Protein AF-A0A6B2VAT9-F1 (afdb_monomer_lite)

Radius of gyration: 13.87 Å; chains: 1; bounding box: 36×29×36 Å

Structure (mmCIF, N/CA/C/O backbone):
data_AF-A0A6B2VAT9-F1
#
_entry.id   AF-A0A6B2VAT9-F1
#
loop_
_atom_site.group_PDB
_atom_site.id
_atom_site.type_symbol
_atom_site.label_atom_id
_atom_site.label_alt_id
_atom_site.label_comp_id
_atom_site.label_asym_id
_atom_site.label_entity_id
_atom_site.label_seq_id
_atom_site.pdbx_PDB_ins_code
_atom_site.Cartn_x
_atom_site.Cartn_y
_atom_site.Cartn_z
_atom_site.occupancy
_atom_site.B_iso_or_equiv
_atom_site.auth_seq_id
_atom_site.auth_comp_id
_atom_site.auth_asym_id
_atom_site.auth_atom_id
_atom_site.pdbx_PDB_model_num
ATOM 1 N N . PRO A 1 1 ? 19.790 -14.110 7.095 1.00 45.91 1 PRO A N 1
ATOM 2 C CA . PRO A 1 1 ? 18.334 -14.025 6.829 1.00 45.91 1 PRO A CA 1
ATOM 3 C C . PRO A 1 1 ? 17.847 -12.597 7.081 1.00 45.91 1 PRO A C 1
ATOM 5 O O . PRO A 1 1 ? 17.948 -12.124 8.209 1.00 45.91 1 PRO A O 1
ATOM 8 N N . ARG A 1 2 ? 17.403 -11.883 6.040 1.00 52.62 2 ARG A N 1
ATOM 9 C CA . ARG A 1 2 ? 16.720 -10.601 6.249 1.00 52.62 2 ARG A CA 1
ATOM 10 C C . ARG A 1 2 ? 15.390 -10.918 6.930 1.00 52.62 2 ARG A C 1
ATOM 12 O O . ARG A 1 2 ? 14.688 -11.833 6.498 1.00 52.62 2 ARG A O 1
ATOM 19 N N . ALA A 1 3 ? 15.114 -10.278 8.061 1.00 55.81 3 ALA A N 1
ATOM 20 C CA . ALA A 1 3 ? 13.838 -10.451 8.738 1.00 55.81 3 ALA A CA 1
ATOM 21 C C . ALA A 1 3 ? 12.748 -9.953 7.785 1.00 55.81 3 ALA A C 1
ATOM 23 O O . ALA A 1 3 ? 12.767 -8.787 7.406 1.00 55.81 3 ALA A O 1
ATOM 24 N N . ARG A 1 4 ? 11.841 -10.840 7.368 1.00 75.69 4 ARG A N 1
ATOM 25 C CA . ARG A 1 4 ? 10.729 -10.478 6.488 1.00 75.69 4 ARG A CA 1
ATOM 26 C C . ARG A 1 4 ? 9.843 -9.486 7.236 1.00 75.69 4 ARG A C 1
ATOM 28 O O . ARG A 1 4 ? 9.203 -9.861 8.216 1.00 75.69 4 ARG A O 1
ATOM 35 N N . ARG A 1 5 ? 9.865 -8.218 6.828 1.00 85.88 5 ARG A N 1
ATOM 36 C CA . ARG A 1 5 ? 9.040 -7.176 7.443 1.00 85.88 5 ARG A CA 1
ATOM 37 C C . ARG A 1 5 ? 7.600 -7.302 6.957 1.00 85.88 5 ARG A C 1
ATOM 39 O O . ARG A 1 5 ? 7.342 -7.681 5.815 1.00 85.88 5 ARG A O 1
ATOM 46 N N . GLU A 1 6 ? 6.664 -6.945 7.827 1.00 89.81 6 GLU A N 1
ATOM 47 C CA . GLU A 1 6 ? 5.233 -6.954 7.527 1.00 89.81 6 GLU A CA 1
ATOM 48 C C . GLU A 1 6 ? 4.592 -5.627 7.945 1.00 89.81 6 GLU A C 1
ATOM 50 O O . GLU A 1 6 ? 4.911 -5.067 8.996 1.00 89.81 6 GLU A O 1
ATOM 55 N N . ALA A 1 7 ? 3.666 -5.135 7.123 1.00 90.31 7 ALA A N 1
ATOM 56 C CA . ALA A 1 7 ? 2.691 -4.128 7.512 1.00 90.31 7 ALA A CA 1
ATOM 57 C C . ALA A 1 7 ? 1.546 -4.817 8.248 1.00 90.31 7 ALA A C 1
ATOM 59 O O . ALA A 1 7 ? 0.956 -5.761 7.719 1.00 90.31 7 ALA A O 1
ATOM 60 N N . LEU A 1 8 ? 1.201 -4.319 9.433 1.00 93.62 8 LEU A N 1
ATOM 61 C CA . LEU A 1 8 ? 0.100 -4.844 10.231 1.00 93.62 8 LEU A CA 1
ATOM 62 C C . LEU A 1 8 ? -1.056 -3.847 10.258 1.00 93.62 8 LEU A C 1
ATOM 64 O O . LEU A 1 8 ? -0.868 -2.675 10.586 1.00 93.62 8 LEU A O 1
ATOM 68 N N . VAL A 1 9 ? -2.266 -4.327 9.980 1.00 94.50 9 VAL A N 1
ATOM 69 C CA . VAL A 1 9 ? -3.493 -3.584 10.281 1.00 94.50 9 VAL A CA 1
ATOM 70 C C . VAL A 1 9 ? -3.936 -3.965 11.685 1.00 94.50 9 VAL A C 1
ATOM 72 O O . VAL A 1 9 ? -4.404 -5.083 11.929 1.00 94.50 9 VAL A O 1
ATOM 75 N N . VAL A 1 10 ? -3.788 -3.021 12.611 1.00 95.62 10 VAL A N 1
ATOM 76 C CA . VAL A 1 10 ? -4.174 -3.184 14.013 1.00 95.62 10 VAL A CA 1
ATOM 77 C C . VAL A 1 10 ? -5.479 -2.446 14.264 1.00 95.62 10 VAL A C 1
ATOM 79 O O . VAL A 1 10 ? -5.587 -1.240 14.037 1.00 95.62 10 VAL A O 1
ATOM 82 N N . ARG A 1 11 ? -6.483 -3.162 14.764 1.00 94.44 11 ARG A N 1
ATOM 83 C CA . ARG A 1 11 ? -7.744 -2.550 15.169 1.00 94.44 11 ARG A CA 1
ATOM 84 C C . ARG A 1 11 ? -7.576 -1.921 16.549 1.00 94.44 11 ARG A C 1
ATOM 86 O O . ARG A 1 11 ? -7.417 -2.614 17.543 1.00 94.44 11 ARG A O 1
ATOM 93 N N . VAL A 1 12 ? -7.655 -0.596 16.628 1.00 94.94 12 VAL A N 1
ATOM 94 C CA . VAL A 1 12 ? -7.287 0.157 17.845 1.00 94.94 12 VAL A CA 1
ATOM 95 C C . VAL A 1 12 ? -8.133 -0.202 19.073 1.00 94.94 12 VAL A C 1
ATOM 97 O O . VAL A 1 12 ? -7.613 -0.226 20.182 1.00 94.94 12 VAL A O 1
ATOM 100 N N . ARG A 1 13 ? -9.424 -0.516 18.897 1.00 95.31 13 ARG A N 1
ATOM 101 C CA . ARG A 1 13 ? -10.345 -0.763 20.025 1.00 95.31 13 ARG A CA 1
ATOM 102 C C . ARG A 1 13 ? -9.988 -1.984 20.882 1.00 95.31 13 ARG A C 1
ATOM 104 O O . ARG A 1 13 ? -10.360 -2.026 22.046 1.00 95.31 13 ARG A O 1
ATOM 111 N N . ASP A 1 14 ? -9.350 -2.986 20.284 1.00 96.31 14 ASP A N 1
ATOM 112 C CA . ASP A 1 14 ? -9.031 -4.274 20.913 1.00 96.31 14 ASP A CA 1
ATOM 113 C C . ASP A 1 14 ? -7.579 -4.714 20.656 1.00 96.31 14 ASP A C 1
ATOM 115 O O . ASP A 1 14 ? -7.183 -5.801 21.068 1.00 96.31 14 ASP A O 1
ATOM 119 N N . LEU A 1 15 ? -6.788 -3.867 19.988 1.00 96.56 15 LEU A N 1
ATOM 120 C CA . LEU A 1 15 ? -5.403 -4.100 19.568 1.00 96.56 15 LEU A CA 1
ATOM 121 C C . LEU A 1 15 ? -5.203 -5.383 18.750 1.00 96.56 15 LEU A C 1
ATOM 123 O O . LEU A 1 15 ? -4.080 -5.866 18.608 1.00 96.56 15 LEU A O 1
ATOM 127 N N . ALA A 1 16 ? -6.277 -5.930 18.178 1.00 96.62 16 ALA A N 1
ATOM 128 C CA . ALA A 1 16 ? -6.182 -7.134 17.379 1.00 96.62 16 ALA A CA 1
ATOM 129 C C . ALA A 1 16 ? -5.466 -6.831 16.058 1.00 96.62 16 ALA A C 1
ATOM 131 O O . ALA A 1 16 ? -5.865 -5.933 15.309 1.00 96.62 16 ALA A O 1
ATOM 132 N N . THR A 1 17 ? -4.456 -7.634 15.728 1.00 97.25 17 THR A N 1
ATOM 133 C CA . THR A 1 17 ? -3.930 -7.706 14.362 1.00 97.25 17 THR A CA 1
ATOM 134 C C . THR A 1 17 ? -4.963 -8.401 13.482 1.00 97.25 17 THR A C 1
ATOM 136 O O . THR A 1 17 ? -5.351 -9.540 13.730 1.00 97.25 17 THR A O 1
ATOM 139 N N . THR A 1 18 ? -5.435 -7.697 12.460 1.00 96.88 18 THR A N 1
ATOM 140 C CA . THR A 1 18 ? -6.543 -8.136 11.590 1.00 96.88 18 THR A CA 1
ATOM 141 C C . THR A 1 18 ? -6.094 -8.475 10.175 1.00 96.88 18 THR A C 1
ATOM 143 O O . THR A 1 18 ? -6.767 -9.233 9.475 1.00 96.88 18 THR A O 1
ATOM 146 N N . CYS A 1 19 ? -4.935 -7.957 9.775 1.00 94.50 19 CYS A N 1
ATOM 147 C CA . CYS A 1 19 ? -4.280 -8.244 8.513 1.00 94.50 19 CYS A CA 1
ATOM 148 C C . CYS A 1 19 ? -2.766 -8.047 8.666 1.00 94.50 19 CYS A C 1
ATOM 150 O O . CYS A 1 19 ? -2.331 -7.164 9.408 1.00 94.50 19 CYS A O 1
ATOM 152 N N . ALA A 1 20 ? -1.990 -8.856 7.947 1.00 93.62 20 ALA A N 1
ATOM 153 C CA . ALA A 1 20 ? -0.559 -8.688 7.754 1.00 93.62 20 ALA A CA 1
ATOM 154 C C . ALA A 1 20 ? -0.249 -8.782 6.254 1.00 93.62 20 ALA A C 1
ATOM 156 O O . ALA A 1 20 ? -0.792 -9.651 5.563 1.00 93.62 20 ALA A O 1
ATOM 157 N N . VAL A 1 21 ? 0.601 -7.891 5.742 1.00 90.38 21 VAL A N 1
ATOM 158 C CA . VAL A 1 21 ? 1.075 -7.926 4.351 1.00 90.38 21 VAL A CA 1
ATOM 159 C C . VAL A 1 21 ? 2.596 -7.791 4.338 1.00 90.38 21 VAL A C 1
ATOM 161 O O . VAL A 1 21 ? 3.107 -6.881 4.991 1.00 90.38 21 VAL A O 1
ATOM 164 N N . PRO A 1 22 ? 3.336 -8.648 3.608 1.00 89.50 22 PRO A N 1
ATOM 165 C CA . PRO A 1 22 ? 4.770 -8.457 3.417 1.00 89.50 22 PRO A CA 1
ATOM 166 C C . PRO A 1 22 ? 5.059 -7.075 2.831 1.00 89.50 22 PRO A C 1
ATOM 168 O O . PRO A 1 22 ? 4.345 -6.631 1.931 1.00 89.50 22 PRO A O 1
ATOM 171 N N . VAL A 1 23 ? 6.088 -6.398 3.323 1.00 86.56 23 VAL A N 1
ATOM 172 C CA . VAL A 1 23 ? 6.525 -5.106 2.780 1.00 86.56 23 VAL A CA 1
ATOM 173 C C . VAL A 1 23 ? 7.927 -5.223 2.222 1.00 86.56 23 VAL A C 1
ATOM 175 O O . VAL A 1 23 ? 8.714 -6.045 2.691 1.00 86.56 23 VAL A O 1
ATOM 178 N N . ALA A 1 24 ? 8.225 -4.368 1.247 1.00 84.56 24 ALA A N 1
ATOM 179 C CA . ALA A 1 24 ? 9.570 -4.264 0.717 1.00 84.56 24 ALA A CA 1
ATOM 180 C C . ALA A 1 24 ? 10.541 -3.816 1.822 1.00 84.56 24 ALA A C 1
ATOM 182 O O . ALA A 1 24 ? 10.196 -3.012 2.700 1.00 84.56 24 ALA A O 1
ATOM 183 N N . ASP A 1 25 ? 11.760 -4.338 1.767 1.00 74.94 25 ASP A N 1
ATOM 184 C CA . ASP A 1 25 ? 12.818 -3.990 2.709 1.00 74.94 25 ASP A CA 1
ATOM 185 C C . ASP A 1 25 ? 13.245 -2.506 2.583 1.00 74.94 25 ASP A C 1
ATOM 187 O O . ASP A 1 25 ? 12.961 -1.814 1.602 1.00 74.94 25 ASP A O 1
ATOM 191 N N . ASP A 1 26 ? 13.945 -2.023 3.614 1.00 69.75 26 ASP A N 1
ATOM 192 C CA . ASP A 1 26 ? 14.704 -0.760 3.626 1.00 69.75 26 ASP A CA 1
ATOM 193 C C . ASP A 1 26 ? 13.921 0.581 3.705 1.00 69.75 26 ASP A C 1
ATOM 195 O O . ASP A 1 26 ? 14.554 1.632 3.778 1.00 69.75 26 ASP A O 1
ATOM 199 N N . ASP A 1 27 ? 12.580 0.589 3.825 1.00 63.59 27 ASP A N 1
ATOM 200 C CA . ASP A 1 27 ? 11.793 1.817 4.127 1.00 63.59 27 ASP A CA 1
ATOM 201 C C . ASP A 1 27 ? 11.180 1.838 5.534 1.00 63.59 27 ASP A C 1
ATOM 203 O O . ASP A 1 27 ? 10.453 0.900 5.892 1.00 63.59 27 ASP A O 1
ATOM 207 N N . PRO A 1 28 ? 11.341 2.901 6.338 1.00 64.62 28 PRO A N 1
ATOM 208 C CA . PRO A 1 28 ? 10.498 3.085 7.513 1.00 64.62 28 PRO A CA 1
ATOM 209 C C . PRO A 1 28 ? 9.030 3.376 7.153 1.00 64.62 28 PRO A C 1
ATOM 211 O O . PRO A 1 28 ? 8.150 3.034 7.945 1.00 64.62 28 PRO A O 1
ATOM 214 N N . TRP A 1 29 ? 8.738 3.971 5.988 1.00 71.38 29 TRP A N 1
ATOM 215 C CA . TRP A 1 29 ? 7.386 4.387 5.617 1.00 71.38 29 TRP A CA 1
ATOM 216 C C . TRP A 1 29 ? 6.734 3.409 4.635 1.00 71.38 29 TRP A C 1
ATOM 218 O O . TRP A 1 29 ? 7.023 3.381 3.444 1.00 71.38 29 TRP A O 1
ATOM 228 N N . ILE A 1 30 ? 5.818 2.589 5.147 1.00 86.06 30 ILE A N 1
ATOM 229 C CA . ILE A 1 30 ? 5.260 1.453 4.398 1.00 86.06 30 ILE A CA 1
ATOM 230 C C . ILE A 1 30 ? 3.933 1.754 3.693 1.00 86.06 30 ILE A C 1
ATOM 232 O O . ILE A 1 30 ? 3.535 0.975 2.830 1.00 86.06 30 ILE A O 1
ATOM 236 N N . GLY A 1 31 ? 3.239 2.852 4.029 1.00 92.06 31 GLY A N 1
ATOM 237 C CA . GLY A 1 31 ? 1.916 3.139 3.468 1.00 92.06 31 GLY A CA 1
ATOM 238 C C . GLY A 1 31 ? 1.021 4.066 4.293 1.00 92.06 31 GLY A C 1
ATOM 239 O O . GLY A 1 31 ? 1.481 4.753 5.203 1.00 92.06 31 GLY A O 1
ATOM 240 N N . GLY A 1 32 ? -0.273 4.072 3.971 1.00 94.06 32 GLY A N 1
ATOM 241 C CA . GLY A 1 32 ? -1.312 4.786 4.714 1.00 94.06 32 GLY A CA 1
ATOM 242 C C . GLY A 1 32 ? -2.721 4.555 4.162 1.00 94.06 32 GLY A C 1
ATOM 243 O O . GLY A 1 32 ? -2.898 4.025 3.065 1.00 94.06 32 GLY A O 1
ATOM 244 N N . PHE A 1 33 ? -3.730 4.934 4.946 1.00 94.44 33 PHE A N 1
ATOM 245 C CA . PHE A 1 33 ? -5.135 4.768 4.573 1.00 94.44 33 PHE A CA 1
ATOM 246 C C . PHE A 1 33 ? -5.574 5.786 3.515 1.00 94.44 33 PHE A C 1
ATOM 248 O O . PHE A 1 33 ? -5.193 6.957 3.557 1.00 94.44 33 PHE A O 1
ATOM 255 N N . ALA A 1 34 ? -6.427 5.337 2.600 1.00 95.44 34 ALA A N 1
ATOM 256 C CA . ALA A 1 34 ? -7.238 6.209 1.765 1.00 95.44 34 ALA A CA 1
ATOM 257 C C . ALA A 1 34 ? -8.366 6.866 2.600 1.00 95.44 34 ALA A C 1
ATOM 259 O O . ALA A 1 34 ? -8.676 6.395 3.700 1.00 95.44 34 ALA A O 1
ATOM 260 N N . PRO A 1 35 ? -9.034 7.920 2.085 1.00 94.00 35 PRO A N 1
ATOM 261 C CA . PRO A 1 35 ? -10.147 8.585 2.772 1.00 94.00 35 PRO A CA 1
ATOM 262 C C . PRO A 1 35 ? -11.300 7.684 3.216 1.00 94.00 35 PRO A C 1
ATOM 264 O O . PRO A 1 35 ? -12.024 8.041 4.140 1.00 94.00 35 PRO A O 1
ATOM 267 N N . ASP A 1 36 ? -11.515 6.565 2.522 1.00 93.44 36 ASP A N 1
ATOM 268 C CA . ASP A 1 36 ? -12.598 5.623 2.809 1.00 93.44 36 ASP A CA 1
ATOM 269 C C . ASP A 1 36 ? -12.363 4.816 4.100 1.00 93.44 36 ASP A C 1
ATOM 271 O O . ASP A 1 36 ? -13.293 4.196 4.610 1.00 93.44 36 ASP A O 1
ATOM 275 N N . GLY A 1 37 ? -11.133 4.808 4.628 1.00 93.44 37 GLY A N 1
ATOM 276 C CA . GLY A 1 37 ? -10.727 3.989 5.772 1.00 93.44 37 GLY A CA 1
ATOM 277 C C . GLY A 1 37 ? -10.723 2.477 5.505 1.00 93.44 37 GLY A C 1
ATOM 278 O O . GLY A 1 37 ? -10.441 1.703 6.418 1.00 93.44 37 GLY A O 1
ATOM 279 N N . LEU A 1 38 ? -11.017 2.049 4.276 1.00 95.44 38 LEU A N 1
ATOM 280 C CA . LEU A 1 38 ? -11.136 0.648 3.861 1.00 95.44 38 LEU A CA 1
ATOM 281 C C . LEU A 1 38 ? -10.065 0.248 2.845 1.00 95.44 38 LEU A C 1
ATOM 283 O O . LEU A 1 38 ? -9.897 -0.936 2.558 1.00 95.44 38 LEU A O 1
ATOM 287 N N . THR A 1 39 ? -9.309 1.214 2.333 1.00 96.56 39 THR A N 1
ATOM 288 C CA . THR A 1 39 ? -8.171 0.975 1.453 1.00 96.56 39 THR A CA 1
ATOM 289 C C . THR A 1 39 ? -6.889 1.415 2.131 1.00 96.56 39 THR A C 1
ATOM 291 O O . THR A 1 39 ? -6.788 2.537 2.625 1.00 96.56 39 THR A O 1
ATOM 294 N N . VAL A 1 40 ? -5.886 0.543 2.127 1.00 95.69 40 VAL A N 1
ATOM 295 C CA . VAL A 1 40 ? -4.522 0.874 2.541 1.00 95.69 40 VAL A CA 1
ATOM 296 C C . VAL A 1 40 ? -3.639 0.878 1.303 1.00 95.69 40 VAL A C 1
ATOM 298 O O . VAL A 1 40 ? -3.516 -0.136 0.619 1.00 95.69 40 VAL A O 1
ATOM 301 N N . TRP A 1 41 ? -3.014 2.017 1.025 1.00 96.06 41 TRP A N 1
ATOM 302 C CA . TRP A 1 41 ? -1.948 2.129 0.038 1.00 96.06 41 TRP A CA 1
ATOM 303 C C . TRP A 1 41 ? -0.644 1.706 0.687 1.00 96.06 41 TRP A C 1
ATOM 305 O O . TRP A 1 41 ? -0.297 2.250 1.735 1.00 96.06 41 TRP A O 1
ATOM 315 N N . LEU A 1 42 ? 0.081 0.764 0.089 1.00 94.25 42 LEU A N 1
ATOM 316 C CA . LEU A 1 42 ? 1.341 0.286 0.650 1.00 94.25 42 LEU A CA 1
ATOM 317 C C . LEU A 1 42 ? 2.408 0.024 -0.410 1.00 94.25 42 LEU A C 1
ATOM 319 O O . LEU A 1 42 ? 2.108 -0.382 -1.532 1.00 94.25 42 LEU A O 1
ATOM 323 N N . ARG A 1 43 ? 3.668 0.218 -0.022 1.00 94.31 43 ARG A N 1
ATOM 324 C CA . ARG A 1 43 ? 4.835 -0.233 -0.783 1.00 94.31 43 ARG A CA 1
ATOM 325 C C . ARG A 1 43 ? 5.121 -1.691 -0.419 1.00 94.31 43 ARG A C 1
ATOM 327 O O . ARG A 1 43 ? 5.378 -2.005 0.741 1.00 94.31 43 ARG A O 1
ATOM 334 N N . SER A 1 44 ? 5.083 -2.586 -1.401 1.00 92.75 44 SER A N 1
ATOM 335 C CA . SER A 1 44 ? 5.291 -4.023 -1.183 1.00 92.75 44 SER A CA 1
ATOM 336 C C . SER A 1 44 ? 5.893 -4.698 -2.412 1.00 92.75 44 SER A C 1
ATOM 338 O O . SER A 1 44 ? 5.650 -4.276 -3.53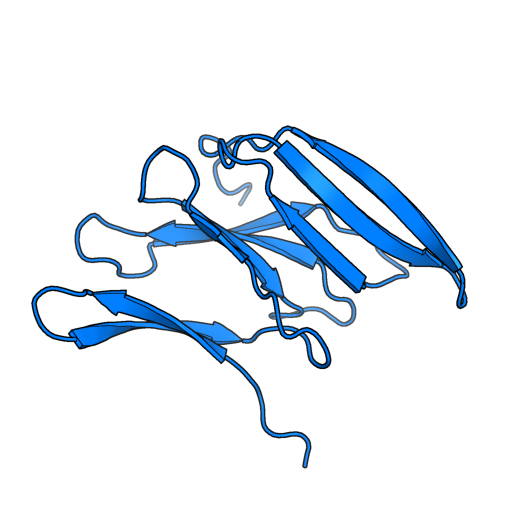6 1.00 92.75 44 SER A O 1
ATOM 340 N N . ASP A 1 45 ? 6.672 -5.751 -2.198 1.00 91.25 45 ASP A N 1
ATOM 341 C CA . ASP A 1 45 ? 7.186 -6.680 -3.211 1.00 91.25 45 ASP A CA 1
ATOM 342 C C . ASP A 1 45 ? 6.425 -8.021 -3.192 1.00 91.25 45 ASP A C 1
ATOM 344 O O . ASP A 1 45 ? 6.888 -9.026 -3.728 1.00 91.25 45 ASP A O 1
ATOM 348 N N . HIS A 1 46 ? 5.239 -8.068 -2.574 1.00 90.88 46 HIS A N 1
ATOM 349 C CA . HIS A 1 46 ? 4.457 -9.294 -2.454 1.00 90.88 46 HIS A CA 1
ATOM 350 C C . HIS A 1 46 ? 4.236 -9.950 -3.823 1.00 90.88 46 HIS A C 1
ATOM 352 O O . HIS A 1 46 ? 3.595 -9.368 -4.691 1.00 90.88 46 HIS A O 1
ATOM 358 N N . GLY A 1 47 ? 4.767 -11.162 -4.006 1.00 89.38 47 GLY A N 1
ATOM 359 C CA . GLY A 1 47 ? 4.633 -11.914 -5.256 1.00 89.38 47 GLY A CA 1
ATOM 360 C C . GLY A 1 47 ? 5.415 -11.334 -6.439 1.00 89.38 47 GLY A C 1
ATOM 361 O O . GLY A 1 47 ? 5.140 -11.717 -7.573 1.00 89.38 47 GLY A O 1
ATOM 362 N N . ARG A 1 48 ? 6.361 -10.414 -6.207 1.00 90.25 48 ARG A N 1
ATOM 363 C CA . ARG A 1 48 ? 7.113 -9.727 -7.262 1.00 90.25 48 ARG A CA 1
ATOM 364 C C . ARG A 1 48 ? 8.596 -9.641 -6.936 1.00 90.25 48 ARG A C 1
ATOM 366 O O . ARG A 1 48 ? 8.997 -9.626 -5.781 1.00 90.25 48 ARG A O 1
ATOM 373 N N . GLU A 1 49 ? 9.406 -9.542 -7.984 1.00 90.19 49 GLU A N 1
ATOM 374 C CA . GLU A 1 49 ? 10.834 -9.240 -7.853 1.00 90.19 49 GLU A CA 1
ATOM 375 C C . GLU A 1 49 ? 11.063 -7.788 -7.414 1.00 90.19 49 GLU A C 1
ATOM 377 O O . GLU A 1 49 ? 11.913 -7.507 -6.573 1.00 90.19 49 GLU A O 1
ATOM 382 N N . PHE A 1 50 ? 10.275 -6.862 -7.967 1.00 91.75 50 PHE A N 1
ATOM 383 C CA . PHE A 1 50 ? 10.397 -5.435 -7.709 1.00 91.75 50 PHE A CA 1
ATOM 384 C C . PHE A 1 50 ? 9.213 -4.910 -6.905 1.00 91.75 50 PHE A C 1
ATOM 386 O O . PHE A 1 50 ? 8.053 -5.189 -7.223 1.00 91.75 50 PHE A O 1
ATOM 393 N N . ALA A 1 51 ? 9.519 -4.098 -5.891 1.00 93.06 51 ALA A N 1
ATOM 394 C CA . ALA A 1 51 ? 8.513 -3.419 -5.091 1.00 93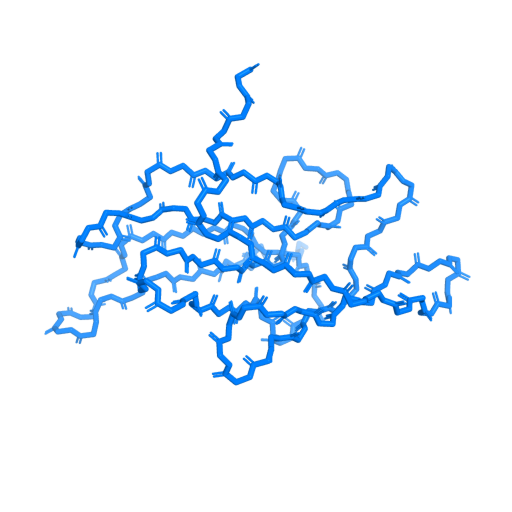.06 51 ALA A CA 1
ATOM 395 C C . ALA A 1 51 ? 7.594 -2.548 -5.963 1.00 93.06 51 ALA A C 1
ATOM 397 O O . ALA A 1 51 ? 8.043 -1.867 -6.886 1.00 93.06 51 ALA A O 1
ATOM 398 N N . ALA A 1 52 ? 6.315 -2.538 -5.624 1.00 94.88 52 ALA A N 1
ATOM 399 C CA . ALA A 1 52 ? 5.254 -1.820 -6.308 1.00 94.88 52 ALA A CA 1
ATOM 400 C C . ALA A 1 52 ? 4.365 -1.093 -5.290 1.00 94.88 52 ALA A C 1
ATOM 402 O O . ALA A 1 52 ? 4.456 -1.313 -4.075 1.00 94.88 52 ALA A O 1
ATOM 403 N N . LEU A 1 53 ? 3.498 -0.220 -5.797 1.00 96.00 53 LEU A N 1
ATOM 404 C CA . LEU A 1 53 ? 2.392 0.324 -5.023 1.00 96.00 53 LEU A CA 1
ATOM 405 C C . LEU A 1 53 ? 1.225 -0.657 -5.081 1.00 96.00 53 LEU A C 1
ATOM 407 O O . LEU A 1 53 ? 0.745 -0.986 -6.165 1.00 96.00 53 LEU A O 1
ATOM 411 N N . TYR A 1 54 ? 0.729 -1.055 -3.919 1.00 95.62 54 TYR A N 1
ATOM 412 C CA . TYR A 1 54 ? -0.438 -1.911 -3.768 1.00 95.62 54 TYR A CA 1
ATOM 413 C C . TYR A 1 54 ? -1.608 -1.168 -3.117 1.00 95.62 54 TYR A C 1
ATOM 415 O O . TYR A 1 54 ? -1.410 -0.321 -2.243 1.00 95.62 54 TYR A O 1
ATOM 423 N N . ALA A 1 55 ? -2.825 -1.548 -3.507 1.00 96.25 55 ALA A N 1
ATOM 424 C CA . ALA A 1 55 ? -4.071 -1.288 -2.796 1.00 96.25 55 ALA A CA 1
ATOM 425 C C . ALA A 1 55 ? -4.493 -2.545 -2.026 1.00 96.25 55 ALA A C 1
ATOM 427 O O . ALA A 1 55 ? -4.948 -3.525 -2.618 1.00 96.25 55 ALA A O 1
ATOM 428 N N . LEU A 1 56 ? -4.386 -2.511 -0.700 1.00 95.62 56 LEU A N 1
ATOM 429 C CA . LEU A 1 56 ? -4.990 -3.505 0.183 1.00 95.62 56 LEU A CA 1
ATOM 430 C C . LEU A 1 56 ? -6.424 -3.083 0.503 1.00 95.62 56 LEU A C 1
ATOM 432 O O . LEU A 1 56 ? -6.644 -2.046 1.129 1.00 95.62 56 LEU A O 1
ATOM 436 N N . ARG A 1 57 ? -7.394 -3.912 0.115 1.00 96.31 57 ARG A N 1
ATOM 437 C CA . ARG A 1 57 ? -8.809 -3.720 0.453 1.00 96.31 57 ARG A CA 1
ATOM 438 C C . ARG A 1 57 ? -9.138 -4.414 1.763 1.00 96.31 57 ARG A C 1
ATOM 440 O O . ARG A 1 57 ? -8.791 -5.584 1.941 1.00 96.31 57 ARG A O 1
ATOM 447 N N . LEU A 1 58 ? -9.843 -3.717 2.644 1.00 96.56 58 LEU A N 1
ATOM 448 C CA . LEU A 1 58 ? -10.268 -4.197 3.951 1.00 96.56 58 LEU A CA 1
ATOM 449 C C . LEU A 1 58 ? -11.794 -4.242 4.057 1.00 96.56 58 LEU A C 1
ATOM 451 O O . LEU A 1 58 ? -12.504 -3.456 3.434 1.00 96.56 58 LEU A O 1
ATOM 455 N N . ASP A 1 59 ? -12.301 -5.155 4.879 1.00 95.75 59 ASP A N 1
ATOM 456 C CA . ASP A 1 59 ? -13.673 -5.092 5.377 1.00 95.75 59 ASP A CA 1
ATOM 457 C C . ASP A 1 59 ? -13.790 -4.091 6.551 1.00 95.75 59 ASP A C 1
ATOM 459 O O . ASP A 1 59 ? -12.772 -3.640 7.090 1.00 95.75 59 ASP A O 1
ATOM 463 N N . PRO A 1 60 ? -15.010 -3.753 7.014 1.00 95.06 60 PRO A N 1
ATOM 464 C CA . PRO A 1 60 ? -15.199 -2.868 8.170 1.00 95.06 60 PRO A CA 1
ATOM 465 C C . PRO A 1 60 ? -14.592 -3.387 9.484 1.00 95.06 60 PRO A C 1
ATOM 467 O O . PRO A 1 60 ? -14.534 -2.664 10.479 1.00 95.06 60 PRO A O 1
ATOM 470 N N . GLN A 1 61 ? -14.165 -4.649 9.531 1.00 95.00 61 GLN A N 1
ATOM 471 C CA . GLN A 1 61 ? -13.477 -5.253 10.663 1.00 95.00 61 GLN A CA 1
ATOM 472 C C . GLN A 1 61 ? -11.948 -5.205 10.504 1.00 95.00 61 GLN A C 1
ATOM 474 O O . GLN A 1 61 ? -11.255 -5.649 11.423 1.00 95.00 61 GLN A O 1
ATOM 479 N N . GLY A 1 62 ? -11.416 -4.644 9.415 1.00 95.25 62 GLY A N 1
ATOM 480 C CA . GLY A 1 62 ? -9.984 -4.540 9.127 1.00 95.25 62 GLY A CA 1
ATOM 481 C C . GLY A 1 62 ? -9.377 -5.800 8.503 1.00 95.25 62 GLY A C 1
ATOM 482 O O . GLY A 1 62 ? -8.157 -5.907 8.402 1.00 95.25 62 GLY A O 1
ATOM 483 N N . ARG A 1 63 ? -10.190 -6.782 8.099 1.00 95.75 63 ARG A N 1
ATOM 484 C CA . ARG A 1 63 ? -9.694 -8.009 7.460 1.00 95.75 63 ARG A CA 1
ATOM 485 C C . ARG A 1 63 ? -9.499 -7.791 5.969 1.00 95.75 63 ARG A C 1
ATOM 487 O O . ARG A 1 63 ? -10.305 -7.123 5.328 1.00 95.75 63 ARG A O 1
ATOM 494 N N . ARG A 1 64 ? -8.469 -8.419 5.399 1.00 95.19 64 ARG A N 1
ATOM 495 C CA . ARG A 1 64 ? -8.195 -8.372 3.957 1.00 95.19 64 ARG A CA 1
ATOM 496 C C . ARG A 1 64 ? -9.364 -8.936 3.146 1.00 95.19 64 ARG A C 1
ATOM 498 O O . ARG A 1 64 ? -9.816 -10.051 3.393 1.00 95.19 64 ARG A O 1
ATOM 505 N N . ARG A 1 65 ? -9.781 -8.176 2.135 1.00 96.44 65 ARG A N 1
ATOM 506 C CA . ARG A 1 65 ? -10.731 -8.571 1.087 1.00 96.44 65 ARG A CA 1
ATOM 507 C C . ARG A 1 65 ? -10.059 -8.792 -0.263 1.00 96.44 65 ARG A C 1
ATOM 509 O O . ARG A 1 65 ? -10.487 -9.678 -0.981 1.00 96.44 65 ARG A O 1
ATOM 516 N N . GLY A 1 66 ? -9.008 -8.032 -0.562 1.00 94.50 66 GLY A N 1
ATOM 517 C CA . GLY A 1 66 ? -8.285 -8.094 -1.835 1.00 94.50 66 GLY A CA 1
ATOM 518 C C . GLY A 1 66 ? -6.951 -7.357 -1.754 1.00 94.50 66 GLY A C 1
ATOM 519 O O . GLY A 1 66 ? -6.707 -6.622 -0.790 1.00 94.50 66 GLY A O 1
ATOM 520 N N . LEU A 1 67 ? -6.069 -7.592 -2.724 1.00 94.12 67 LEU A N 1
ATOM 521 C CA . LEU A 1 67 ? -4.773 -6.915 -2.822 1.00 94.12 67 LEU A CA 1
ATOM 522 C C . LEU A 1 67 ? -4.411 -6.757 -4.297 1.00 94.12 67 LEU A C 1
ATOM 524 O O . LEU A 1 67 ? -4.010 -7.726 -4.933 1.00 94.12 67 LEU A O 1
ATOM 528 N N . ALA A 1 68 ? -4.498 -5.532 -4.800 1.00 94.69 68 ALA A N 1
ATOM 529 C CA . ALA A 1 68 ? -4.248 -5.227 -6.203 1.00 94.69 68 ALA A CA 1
ATOM 530 C C . ALA A 1 68 ? -2.996 -4.365 -6.366 1.00 94.69 68 ALA A C 1
ATOM 532 O O . ALA A 1 68 ? -2.707 -3.516 -5.517 1.00 94.69 68 ALA A O 1
ATOM 533 N N . VAL A 1 69 ? -2.268 -4.548 -7.469 1.00 95.25 69 VAL A N 1
ATOM 534 C CA . VAL A 1 69 ? -1.206 -3.615 -7.853 1.00 95.25 69 VAL A CA 1
ATOM 535 C C . VAL A 1 69 ? -1.844 -2.352 -8.420 1.00 95.25 69 VAL A C 1
ATOM 537 O O . VAL A 1 69 ? -2.644 -2.413 -9.347 1.00 95.25 69 VAL A O 1
ATOM 540 N N . ALA A 1 70 ? -1.472 -1.200 -7.873 1.00 95.56 70 ALA A N 1
ATOM 541 C CA . ALA A 1 70 ? -1.966 0.101 -8.308 1.00 95.56 70 ALA A CA 1
ATOM 542 C C . ALA A 1 70 ? -0.951 0.867 -9.166 1.00 95.56 70 ALA A C 1
ATOM 544 O O . ALA A 1 70 ? -1.336 1.678 -10.004 1.00 95.56 70 ALA A O 1
ATOM 545 N N . ALA A 1 71 ? 0.347 0.621 -8.966 1.00 95.62 71 ALA A N 1
ATOM 546 C CA . ALA A 1 71 ? 1.397 1.112 -9.851 1.00 95.62 71 ALA A CA 1
ATOM 547 C C . ALA A 1 71 ? 2.639 0.225 -9.759 1.00 95.62 71 ALA A C 1
ATOM 549 O O . ALA A 1 71 ? 3.109 -0.093 -8.666 1.00 95.62 71 ALA A O 1
ATOM 550 N N . GLU A 1 72 ? 3.213 -0.111 -10.910 1.00 95.31 72 GLU A N 1
ATOM 551 C CA . GLU A 1 72 ? 4.414 -0.934 -11.022 1.00 95.31 72 GLU A CA 1
ATOM 552 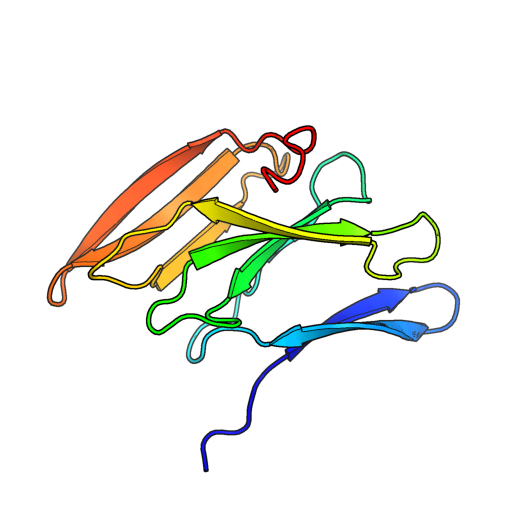C C . GLU A 1 72 ? 5.283 -0.513 -12.204 1.00 95.31 72 GLU A C 1
ATOM 554 O O . GLU A 1 72 ? 4.850 0.204 -13.109 1.00 95.31 72 GLU A O 1
ATOM 559 N N . ARG A 1 73 ? 6.521 -1.007 -12.202 1.00 94.75 73 ARG A N 1
ATOM 560 C CA . ARG A 1 73 ? 7.406 -1.014 -13.363 1.00 94.75 73 ARG A CA 1
ATOM 561 C C . ARG A 1 73 ? 8.037 -2.398 -13.490 1.00 94.75 73 ARG A C 1
ATOM 563 O O . ARG A 1 73 ? 8.354 -3.030 -12.487 1.00 94.75 73 ARG A O 1
ATOM 570 N N . ALA A 1 74 ? 8.204 -2.866 -14.725 1.00 90.62 74 ALA A N 1
ATOM 571 C CA . ALA A 1 74 ? 8.656 -4.231 -14.999 1.00 90.62 74 ALA A CA 1
ATOM 572 C C . ALA A 1 74 ? 10.125 -4.484 -14.618 1.00 90.62 74 ALA A C 1
ATOM 574 O O . ALA A 1 74 ? 10.499 -5.616 -14.344 1.00 90.62 74 ALA A O 1
ATOM 575 N N . ASP A 1 75 ? 10.956 -3.442 -14.613 1.00 91.56 75 ASP A N 1
ATOM 576 C CA . ASP A 1 75 ? 12.417 -3.541 -14.533 1.00 91.56 75 ASP 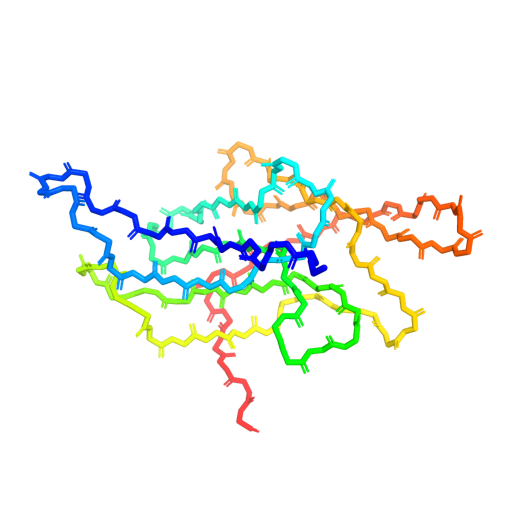A CA 1
ATOM 577 C C . ASP A 1 75 ? 13.021 -2.795 -13.334 1.00 91.56 75 ASP A C 1
ATOM 579 O O . ASP A 1 75 ? 14.239 -2.614 -13.270 1.00 91.56 75 ASP A O 1
ATOM 583 N N . ARG A 1 76 ? 12.186 -2.290 -12.416 1.00 92.25 76 ARG A N 1
ATOM 584 C CA . ARG A 1 76 ? 12.649 -1.492 -11.278 1.00 92.25 76 ARG A CA 1
ATOM 585 C C . ARG A 1 76 ? 11.642 -1.394 -10.146 1.00 92.25 76 ARG A C 1
ATOM 587 O O . ARG A 1 76 ? 10.437 -1.307 -10.371 1.00 92.25 76 ARG A O 1
ATOM 594 N N . GLY A 1 77 ? 12.171 -1.328 -8.929 1.00 92.06 77 GLY A N 1
ATOM 595 C CA . GLY A 1 77 ? 11.384 -1.187 -7.711 1.00 92.06 77 GLY A CA 1
ATOM 596 C C . GLY A 1 77 ? 10.952 0.245 -7.426 1.00 92.06 77 GLY A C 1
ATOM 597 O O . GLY A 1 77 ? 11.689 1.209 -7.660 1.00 92.06 77 GLY A O 1
ATOM 598 N N . LEU A 1 78 ? 9.761 0.358 -6.847 1.00 93.94 78 LEU A N 1
ATOM 599 C CA . LEU A 1 78 ? 9.369 1.505 -6.046 1.00 93.94 78 LEU A CA 1
ATOM 600 C C . LEU A 1 78 ? 10.323 1.594 -4.849 1.00 93.94 78 LEU A C 1
ATOM 602 O O . LEU A 1 78 ? 10.473 0.634 -4.094 1.00 93.94 78 LEU A O 1
ATOM 606 N N . GLU A 1 79 ? 10.975 2.737 -4.704 1.00 91.25 79 GLU A N 1
ATOM 607 C CA . GLU A 1 79 ? 11.965 3.052 -3.674 1.00 91.25 79 GLU A CA 1
ATOM 608 C C . GLU A 1 79 ? 11.360 3.863 -2.530 1.00 91.25 79 GLU A C 1
ATOM 610 O O . GLU A 1 79 ? 11.764 3.671 -1.395 1.00 91.25 79 GLU A O 1
ATOM 615 N N . LEU A 1 80 ? 10.397 4.749 -2.805 1.00 91.88 80 LEU A N 1
ATOM 616 C CA . LEU A 1 80 ? 9.712 5.539 -1.777 1.00 91.88 80 LEU A CA 1
ATOM 617 C C . LEU A 1 80 ? 8.244 5.748 -2.143 1.00 91.88 80 LEU A C 1
ATOM 619 O O . LEU A 1 80 ? 7.901 5.924 -3.316 1.00 91.88 80 LEU A O 1
ATOM 623 N N . LEU A 1 81 ? 7.404 5.805 -1.111 1.00 93.62 81 LEU A N 1
ATOM 624 C CA . LEU A 1 81 ? 5.996 6.180 -1.182 1.00 93.62 81 LEU A CA 1
ATOM 625 C C . LEU A 1 81 ? 5.717 7.303 -0.179 1.00 93.62 81 LEU A C 1
ATOM 627 O O . LEU A 1 81 ? 5.889 7.117 1.023 1.00 93.62 81 LEU A O 1
ATOM 631 N N . ALA A 1 82 ? 5.202 8.435 -0.657 1.00 94.00 82 ALA A N 1
ATOM 632 C CA . ALA A 1 82 ? 4.647 9.477 0.200 1.00 94.00 82 ALA A CA 1
ATOM 633 C C . ALA A 1 82 ? 3.214 9.800 -0.225 1.00 94.00 82 ALA A C 1
ATOM 635 O O . ALA A 1 82 ? 2.971 10.173 -1.370 1.00 94.00 82 ALA A O 1
ATOM 636 N N . LEU A 1 83 ? 2.268 9.666 0.701 1.00 94.25 83 LEU A N 1
ATOM 637 C CA . LEU A 1 83 ? 0.882 10.069 0.483 1.00 94.25 83 LEU A CA 1
ATOM 638 C C . LEU A 1 83 ? 0.718 11.558 0.779 1.00 94.25 83 LEU A C 1
ATOM 640 O O . LEU A 1 83 ? 1.341 12.099 1.696 1.00 94.25 83 LEU A O 1
ATOM 644 N N . ASP A 1 84 ? -0.150 12.223 0.025 1.00 94.12 84 ASP A N 1
ATOM 645 C CA . ASP A 1 84 ? -0.616 13.545 0.412 1.00 94.12 84 ASP A CA 1
ATOM 646 C C . ASP A 1 84 ? -1.506 13.466 1.666 1.00 94.12 84 ASP A C 1
ATOM 648 O O . ASP A 1 84 ? -1.957 12.398 2.081 1.00 94.12 84 ASP A O 1
ATOM 652 N N . ARG A 1 85 ? -1.803 14.620 2.275 1.00 91.69 85 ARG A N 1
ATOM 653 C CA . ARG A 1 85 ? -2.611 14.680 3.510 1.00 91.69 85 ARG A CA 1
ATOM 654 C C . ARG A 1 85 ? -4.021 14.117 3.341 1.00 91.69 85 ARG A C 1
ATOM 656 O O . ARG A 1 85 ? -4.672 13.834 4.341 1.00 91.69 85 ARG A O 1
ATOM 663 N N . THR A 1 86 ? -4.504 14.020 2.103 1.00 91.50 86 THR A N 1
ATOM 664 C CA . THR A 1 86 ? -5.825 13.475 1.803 1.00 91.50 86 THR A CA 1
ATOM 665 C C . THR A 1 86 ? -5.789 11.983 1.486 1.00 91.50 86 THR A C 1
ATOM 667 O O . THR A 1 86 ? -6.847 11.378 1.438 1.00 91.50 86 THR A O 1
ATOM 670 N N . GLY A 1 87 ? -4.624 11.370 1.258 1.00 91.50 87 GLY A N 1
ATOM 671 C CA . GLY A 1 87 ? -4.529 9.984 0.795 1.00 91.50 87 GLY A CA 1
ATOM 672 C C . GLY A 1 87 ? -5.114 9.759 -0.608 1.00 91.50 87 GLY A C 1
ATOM 673 O O . GLY A 1 87 ? -5.448 8.626 -0.953 1.00 91.50 87 GLY A O 1
ATOM 674 N N . ARG A 1 88 ? -5.276 10.824 -1.408 1.00 93.56 88 ARG A N 1
ATOM 675 C CA . ARG A 1 88 ? -5.795 10.777 -2.792 1.00 93.56 88 ARG A CA 1
ATOM 676 C C . ARG A 1 88 ? -4.700 10.954 -3.833 1.00 93.56 88 ARG A C 1
ATOM 678 O O . ARG A 1 88 ? -4.948 10.773 -5.024 1.00 93.56 88 ARG A O 1
ATOM 685 N N . ARG A 1 89 ? -3.497 11.346 -3.417 1.00 96.00 89 ARG A N 1
ATOM 686 C CA . ARG A 1 89 ? -2.329 11.456 -4.289 1.00 96.00 89 ARG A CA 1
ATOM 687 C C . ARG A 1 89 ? -1.121 10.829 -3.617 1.00 96.00 89 ARG A C 1
ATOM 689 O O . ARG A 1 89 ? -0.983 10.893 -2.398 1.00 96.00 89 ARG A O 1
ATOM 696 N N . ALA A 1 90 ? -0.227 10.283 -4.428 1.00 96.06 90 ALA A N 1
ATOM 697 C CA . ALA A 1 90 ? 1.073 9.807 -3.983 1.00 96.06 90 ALA A CA 1
ATOM 698 C C . ALA A 1 90 ? 2.199 10.470 -4.772 1.00 96.06 90 ALA A C 1
ATOM 700 O O . ALA A 1 90 ? 2.077 10.677 -5.979 1.00 96.06 90 ALA A O 1
ATOM 701 N N . LEU A 1 91 ? 3.310 10.741 -4.094 1.00 96.50 91 LEU A N 1
ATOM 702 C CA . LEU A 1 91 ? 4.623 10.846 -4.710 1.00 96.50 91 LEU A CA 1
ATOM 703 C C . LEU A 1 91 ? 5.285 9.466 -4.647 1.00 96.50 91 LEU A C 1
ATOM 705 O O . LEU A 1 91 ? 5.426 8.884 -3.570 1.00 96.50 91 LEU A O 1
ATOM 709 N N . LEU A 1 92 ? 5.682 8.961 -5.807 1.00 95.81 92 LEU A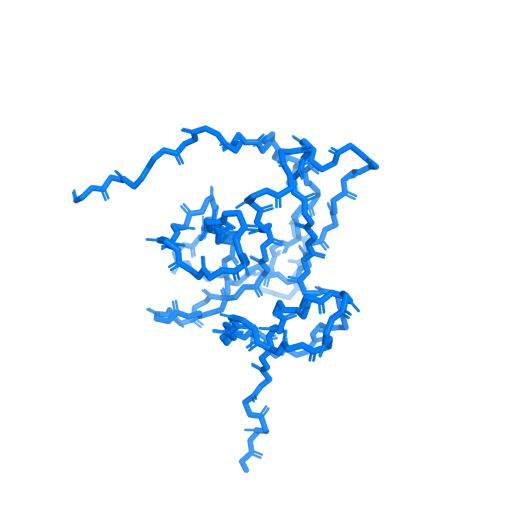 N 1
ATOM 710 C CA . LEU A 1 92 ? 6.362 7.687 -5.996 1.00 95.81 92 LEU A CA 1
ATOM 711 C C . LEU A 1 92 ? 7.796 7.965 -6.444 1.00 95.81 92 LEU A C 1
ATOM 713 O O . LEU A 1 92 ? 7.991 8.709 -7.406 1.00 95.81 92 LEU A O 1
ATOM 717 N N . SER A 1 93 ? 8.782 7.374 -5.771 1.00 95.31 93 SER A N 1
ATOM 718 C CA . SER A 1 93 ? 10.179 7.370 -6.226 1.00 95.31 93 SER A CA 1
ATOM 719 C C . SER A 1 93 ? 10.521 6.010 -6.803 1.00 95.31 93 SER A C 1
ATOM 721 O O . SER A 1 93 ? 10.378 5.006 -6.112 1.00 95.31 93 SER A O 1
ATOM 723 N N . TRP A 1 94 ? 10.995 5.962 -8.041 1.00 95.19 94 TRP A N 1
ATOM 724 C CA . TRP A 1 94 ? 11.439 4.737 -8.701 1.00 95.19 94 TRP A CA 1
ATOM 725 C C . TRP A 1 94 ? 12.961 4.708 -8.770 1.00 95.19 94 TRP A C 1
ATOM 727 O O . TRP A 1 94 ? 13.563 5.663 -9.263 1.00 95.19 94 TRP A O 1
ATOM 737 N N . ASN A 1 95 ? 13.588 3.608 -8.347 1.00 90.25 95 ASN A N 1
ATOM 738 C CA . ASN A 1 95 ? 15.034 3.463 -8.493 1.00 90.25 95 ASN A CA 1
ATOM 739 C C . ASN A 1 95 ? 15.388 3.077 -9.937 1.00 90.25 95 ASN A C 1
ATOM 741 O O . ASN A 1 95 ? 15.171 1.954 -10.378 1.00 90.25 95 ASN A O 1
ATOM 745 N N . VAL A 1 96 ? 15.948 4.010 -10.695 1.00 90.94 96 VAL A N 1
ATOM 746 C CA . VAL A 1 96 ? 16.379 3.822 -12.081 1.00 90.94 96 VAL A CA 1
ATOM 747 C C . VAL A 1 96 ? 17.894 3.789 -12.130 1.00 90.94 96 VAL A C 1
ATOM 749 O O . VAL A 1 96 ? 18.550 4.820 -12.274 1.00 90.94 96 VAL A O 1
ATOM 752 N N . ARG A 1 97 ? 18.463 2.584 -12.004 1.00 86.94 97 ARG A N 1
ATOM 753 C CA . ARG A 1 97 ? 19.920 2.360 -12.065 1.00 86.94 97 ARG A CA 1
ATOM 754 C C . ARG A 1 97 ? 20.685 3.294 -11.111 1.00 86.94 97 ARG A C 1
ATOM 756 O O . ARG A 1 97 ? 21.666 3.923 -11.506 1.00 86.94 97 ARG A O 1
ATOM 763 N N . GLY A 1 98 ? 20.200 3.423 -9.872 1.00 86.38 98 GLY A N 1
ATOM 764 C CA . GLY A 1 98 ? 20.802 4.291 -8.853 1.00 86.38 98 GLY A CA 1
ATOM 765 C C . GLY A 1 98 ? 20.391 5.767 -8.914 1.00 86.38 98 GLY A C 1
ATOM 766 O O . GLY A 1 98 ? 21.000 6.588 -8.233 1.00 86.38 98 GLY A O 1
ATOM 767 N N . ARG A 1 99 ? 19.379 6.127 -9.712 1.00 90.88 99 ARG A N 1
ATOM 768 C CA . ARG A 1 99 ? 18.765 7.465 -9.720 1.00 90.88 99 ARG A CA 1
ATOM 769 C C . ARG A 1 99 ? 17.290 7.379 -9.364 1.00 90.88 99 ARG A C 1
ATOM 771 O O . ARG A 1 99 ? 16.592 6.532 -9.904 1.00 90.88 99 ARG A O 1
ATOM 778 N N . SER A 1 100 ? 16.806 8.287 -8.531 1.00 92.31 100 SER A N 1
ATOM 779 C CA . SER A 1 100 ? 15.387 8.373 -8.188 1.00 92.31 100 SER A CA 1
ATOM 780 C C . SER A 1 100 ? 14.620 9.150 -9.263 1.00 92.31 100 SER A C 1
ATOM 782 O O . SER A 1 100 ? 14.865 10.338 -9.477 1.00 92.31 100 SER A O 1
ATOM 784 N N . GLU A 1 101 ? 13.685 8.493 -9.947 1.00 96.31 101 GLU A N 1
ATOM 785 C CA . GLU A 1 101 ? 12.689 9.159 -10.792 1.00 96.31 101 GLU A CA 1
ATOM 786 C C . GLU A 1 101 ? 11.394 9.361 -10.009 1.00 96.31 101 GLU A C 1
ATOM 788 O O . GLU A 1 101 ? 10.817 8.402 -9.498 1.00 96.31 101 GLU A O 1
ATOM 793 N N . LEU A 1 102 ? 10.908 10.601 -9.957 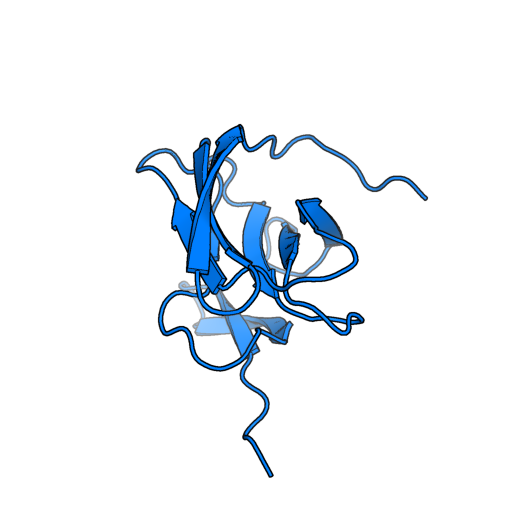1.00 96.62 102 LEU A N 1
ATOM 794 C CA . LEU A 1 102 ? 9.693 10.944 -9.226 1.00 96.62 102 LEU A CA 1
ATOM 795 C C . LEU A 1 102 ? 8.465 10.940 -10.137 1.00 96.62 102 LEU A C 1
ATOM 797 O O . LEU A 1 102 ? 8.483 11.485 -11.239 1.00 96.62 102 LEU A O 1
ATOM 801 N N . GLN A 1 103 ? 7.371 10.374 -9.640 1.00 96.81 103 GLN A N 1
ATOM 802 C CA . GLN A 1 103 ? 6.066 10.381 -10.289 1.00 96.81 103 GLN A CA 1
ATOM 803 C C . GLN A 1 103 ? 4.998 10.799 -9.286 1.00 96.81 103 GLN A C 1
ATOM 805 O O . GLN A 1 103 ? 4.969 10.304 -8.163 1.00 96.81 103 GLN A O 1
ATOM 810 N N . ILE A 1 104 ? 4.083 11.673 -9.704 1.00 96.81 104 ILE A N 1
ATOM 811 C CA . ILE A 1 104 ? 2.866 11.941 -8.939 1.00 96.81 104 ILE A CA 1
ATOM 812 C C . ILE A 1 104 ? 1.742 11.076 -9.505 1.00 96.81 104 ILE A C 1
ATOM 814 O O . ILE A 1 104 ? 1.443 11.161 -10.694 1.00 96.81 104 ILE A O 1
ATOM 818 N N . ALA A 1 105 ? 1.119 10.271 -8.651 1.00 96.25 105 ALA A N 1
ATOM 819 C CA . ALA A 1 105 ? -0.026 9.440 -8.994 1.00 96.25 105 ALA A CA 1
ATOM 820 C C . ALA A 1 105 ? -1.295 9.973 -8.322 1.00 96.25 105 ALA A C 1
ATOM 822 O O . ALA A 1 105 ? -1.268 10.386 -7.159 1.00 96.25 105 ALA A O 1
ATOM 823 N N . THR A 1 106 ? -2.408 9.944 -9.050 1.00 95.75 106 THR A N 1
ATOM 824 C CA . THR A 1 106 ? -3.743 10.027 -8.450 1.00 95.75 106 THR A CA 1
ATOM 825 C C . THR A 1 106 ? -4.117 8.638 -7.959 1.00 95.75 106 THR A C 1
ATOM 827 O O . THR A 1 106 ? -3.905 7.657 -8.667 1.00 95.75 106 THR A O 1
ATOM 830 N N . LEU A 1 107 ? -4.647 8.558 -6.746 1.00 94.50 107 LEU A N 1
ATOM 831 C CA . LEU A 1 107 ? -5.021 7.309 -6.106 1.00 94.50 107 LEU A CA 1
ATOM 832 C C . LEU A 1 107 ? -6.533 7.166 -6.134 1.00 94.50 107 LEU A C 1
ATOM 834 O O . LEU A 1 107 ? -7.250 7.992 -5.564 1.00 94.50 107 LEU A O 1
ATOM 838 N N . ASP A 1 108 ? -6.999 6.109 -6.785 1.00 86.81 108 ASP A N 1
ATOM 839 C CA . ASP A 1 108 ? -8.413 5.785 -6.844 1.00 86.81 108 ASP A CA 1
ATOM 840 C C . ASP A 1 108 ? -8.702 4.538 -6.012 1.00 86.81 108 ASP A C 1
ATOM 842 O O . ASP A 1 108 ? -8.444 3.403 -6.411 1.00 86.81 108 ASP A O 1
ATOM 846 N N . ALA A 1 109 ? -9.264 4.771 -4.829 1.00 73.25 109 ALA A N 1
ATOM 847 C CA . ALA A 1 109 ? -9.746 3.721 -3.949 1.00 73.25 109 ALA A CA 1
ATOM 848 C C . ALA A 1 109 ? -11.072 3.112 -4.445 1.00 73.25 109 ALA A C 1
ATOM 850 O O . ALA A 1 109 ? -11.764 2.456 -3.683 1.00 73.25 109 ALA A O 1
ATOM 851 N N . SER A 1 110 ? -11.475 3.281 -5.700 1.00 67.19 110 SER A N 1
ATOM 852 C CA . SER A 1 110 ? -12.590 2.546 -6.311 1.00 67.19 110 SER A CA 1
ATOM 853 C C . SER A 1 110 ? -12.145 1.557 -7.389 1.00 67.19 110 SER A C 1
ATOM 855 O O . SER A 1 110 ? -12.959 0.751 -7.821 1.00 67.19 110 SER A O 1
ATOM 857 N N . ALA A 1 111 ? -10.856 1.538 -7.755 1.00 55.62 111 ALA A N 1
ATOM 858 C CA . ALA A 1 111 ? -10.333 0.563 -8.707 1.00 55.62 111 ALA A CA 1
ATOM 859 C C . ALA A 1 111 ? -10.481 -0.870 -8.149 1.00 55.62 111 ALA A C 1
ATOM 861 O O . ALA A 1 111 ? -9.952 -1.186 -7.074 1.00 55.62 111 ALA A O 1
ATOM 862 N N . GLU A 1 112 ? -11.263 -1.697 -8.843 1.00 53.50 112 GLU A N 1
ATOM 863 C CA . GLU A 1 112 ? -11.458 -3.126 -8.568 1.00 53.50 112 GLU A CA 1
ATOM 864 C C . GLU A 1 112 ? -10.329 -3.972 -9.185 1.00 53.50 112 GLU A C 1
ATOM 866 O O . GLU A 1 112 ? -9.598 -3.507 -10.062 1.00 53.50 112 GLU A O 1
ATOM 871 N N . GLU A 1 113 ? -10.168 -5.207 -8.697 1.00 48.19 113 GLU A N 1
ATOM 872 C CA . GLU A 1 113 ? -9.280 -6.211 -9.299 1.00 48.19 113 GLU A CA 1
ATOM 873 C C . GLU A 1 113 ? -9.685 -6.456 -10.762 1.00 48.19 113 GLU A C 1
ATOM 875 O O . GLU A 1 113 ? -10.852 -6.715 -11.056 1.00 48.19 113 GLU A O 1
ATOM 880 N N . ILE A 1 114 ? -8.716 -6.380 -11.677 1.00 42.28 114 ILE A N 1
ATOM 881 C CA . ILE A 1 114 ? -8.836 -7.027 -12.985 1.00 42.28 114 ILE A CA 1
ATOM 882 C C . ILE A 1 114 ? -8.411 -8.480 -12.752 1.00 42.28 114 ILE A C 1
ATOM 884 O O . ILE A 1 114 ? -7.261 -8.708 -12.373 1.00 42.28 114 ILE A O 1
ATOM 888 N N . ASP A 1 115 ? -9.363 -9.402 -12.906 1.00 33.84 115 ASP A N 1
ATOM 889 C CA . ASP A 1 115 ? -9.171 -10.863 -12.875 1.00 33.84 115 ASP A CA 1
ATOM 890 C C . ASP A 1 115 ? -8.261 -11.339 -14.026 1.00 33.84 115 ASP A C 1
ATOM 892 O O . ASP A 1 115 ? -8.449 -10.851 -15.170 1.00 33.84 115 ASP A O 1
#

Secondary structure (DSSP, 8-state):
-----EEEEEETTTTEEEEEEE--TT-S--EEE-TTSSEEEEEE-TTSSS-EEEEEEE-TTS-EEEEEEEE--TT--EEEEEE-TTSSEEEEEEEETTEEEEEEEE--TTPPP--

pLDDT: mean 88.78, std 13.0, range [33.84, 97.25]

Sequence (115 aa):
PRARREALVVRVRDLATTCAVPVADDDPWIGGFAPDGLTVWLRSDHGREFAALYALRLDPQGRRRGLAVAAERADRGLELLALDRTGRRALLSWNVRGRSELQIATLDASAEEID

Foldseek 3Di:
DPDFDWDFDADVVVRDGADIDTADPDDPDFWADAQVNQWTWGFHQVVHPATATKIFGHDPVRHTPDIGGPGDDPPWHFPDWDADPNNQKIWTWIQDVNDTDTDIDGDDPVDDDDD